Protein AF-A0A951GGN3-F1 (afdb_monomer_lite)

Radius of gyration: 15.55 Å; chains: 1; bounding box: 44×24×37 Å

Foldseek 3Di:
DKDKDADDDPPDDADPPAGPDIDIDPDPDDDDDDQFWQADPVRDHPPVPDPLVGVVSRVVVVQVSQVVVVHGPVPDRDDDDDDPDCVCVVVD

pLDDT: mean 95.03, std 3.88, range [75.5, 98.38]

Secondary structure (DSSP, 8-state):
--EEEEE--TTS---TTS-SEEEEES-S----PPPP--B-TTSSBSSTT-HHHHHHHHHHHHHHHHHHTT--GGG--------SSGGGGG--

Sequence (92 aa):
MAKIEQYAARGVWDPPTYSQAVKVTGAEAILCIAGQVAYGDNGSAAHVGDFKAQARATLQAVKAQVEAGGGTMANVVKVNTYLTDIRHRADY

Structure (mmCIF, N/CA/C/O backbone):
data_AF-A0A951GGN3-F1
#
_entry.id   AF-A0A951GGN3-F1
#
loop_
_atom_site.group_PDB
_atom_site.id
_atom_site.type_symbol
_atom_site.label_atom_id
_atom_site.label_alt_id
_atom_site.label_comp_id
_atom_site.label_asym_id
_atom_site.label_entity_id
_atom_site.label_seq_id
_atom_site.pdbx_PDB_ins_code
_atom_site.Cartn_x
_atom_site.Cartn_y
_atom_site.Cartn_z
_atom_site.occupancy
_atom_site.B_iso_or_equiv
_atom_site.auth_seq_id
_atom_site.auth_comp_id
_atom_site.auth_asym_id
_atom_site.auth_atom_id
_atom_site.pdbx_PDB_model_num
ATOM 1 N N . MET A 1 1 ? -7.375 0.958 21.388 1.00 75.50 1 MET A N 1
ATOM 2 C CA . MET A 1 1 ? -6.776 0.325 20.191 1.00 75.50 1 MET A CA 1
ATOM 3 C C . MET A 1 1 ? -7.794 0.353 19.072 1.00 75.50 1 MET A C 1
ATOM 5 O O . MET A 1 1 ? -8.950 0.022 19.323 1.00 75.50 1 MET A O 1
ATOM 9 N N . ALA A 1 2 ? -7.371 0.744 17.870 1.00 90.62 2 ALA A N 1
ATOM 10 C CA . ALA A 1 2 ? -8.238 0.730 16.700 1.00 90.62 2 ALA A CA 1
ATOM 11 C C . ALA A 1 2 ? -8.720 -0.696 16.397 1.00 90.62 2 ALA A C 1
ATOM 13 O O . ALA A 1 2 ? -7.949 -1.652 16.494 1.00 90.62 2 ALA A O 1
ATOM 14 N N . LYS A 1 3 ? -9.985 -0.835 16.008 1.00 95.19 3 LYS A N 1
ATOM 15 C CA . LYS A 1 3 ? -10.564 -2.082 15.514 1.00 95.19 3 LYS A CA 1
ATOM 16 C C . LYS A 1 3 ? -10.719 -1.982 14.002 1.00 95.19 3 LYS A C 1
ATOM 18 O O . LYS A 1 3 ? -11.334 -1.039 13.509 1.00 95.19 3 LYS A O 1
ATOM 23 N N . ILE A 1 4 ? -10.159 -2.953 13.287 1.00 95.94 4 ILE A N 1
ATOM 24 C CA . ILE A 1 4 ? -10.190 -3.039 11.825 1.00 95.94 4 ILE A CA 1
ATOM 25 C C . ILE A 1 4 ? -11.023 -4.266 11.457 1.00 95.94 4 ILE A C 1
ATOM 27 O O . ILE A 1 4 ? -10.668 -5.389 11.807 1.00 95.94 4 ILE A O 1
ATOM 31 N N . GLU A 1 5 ? -12.147 -4.053 10.781 1.00 96.25 5 GLU A N 1
ATOM 32 C CA . GLU A 1 5 ? -13.061 -5.111 10.342 1.00 96.25 5 GLU A CA 1
ATOM 33 C C . GLU A 1 5 ? -13.144 -5.113 8.816 1.00 96.25 5 GLU A C 1
ATOM 35 O O . GLU A 1 5 ? -13.611 -4.147 8.212 1.00 96.25 5 GLU A O 1
ATOM 40 N N . GLN A 1 6 ? -12.696 -6.202 8.197 1.00 95.19 6 GLN A N 1
ATOM 41 C CA . GLN A 1 6 ? -12.814 -6.422 6.758 1.00 95.19 6 GLN A CA 1
ATOM 42 C C . GLN A 1 6 ? -14.159 -7.079 6.447 1.00 95.19 6 GLN A C 1
ATOM 44 O O . GLN A 1 6 ? -14.608 -7.948 7.195 1.00 95.19 6 GLN A O 1
ATOM 49 N N . TYR A 1 7 ? -14.810 -6.667 5.363 1.00 95.88 7 TYR A N 1
ATOM 50 C CA . TYR A 1 7 ? -16.070 -7.265 4.933 1.00 95.88 7 TYR A CA 1
ATOM 51 C C . TYR A 1 7 ? -16.307 -7.077 3.431 1.00 95.88 7 TYR A C 1
ATOM 53 O O . TYR A 1 7 ? -15.780 -6.153 2.808 1.00 95.88 7 TYR A O 1
ATOM 61 N N . ALA A 1 8 ? -17.158 -7.933 2.872 1.00 97.31 8 ALA A N 1
ATOM 62 C CA . ALA A 1 8 ? -17.758 -7.774 1.555 1.00 97.31 8 ALA A CA 1
ATOM 63 C C . ALA A 1 8 ? -19.285 -7.726 1.703 1.00 97.31 8 ALA A C 1
ATOM 65 O O . ALA A 1 8 ? -19.870 -8.431 2.529 1.00 97.31 8 ALA A O 1
ATOM 66 N N . ALA A 1 9 ? -19.944 -6.861 0.933 1.00 97.00 9 ALA A N 1
ATOM 67 C CA . ALA A 1 9 ? -21.399 -6.764 0.960 1.00 97.00 9 ALA A CA 1
ATOM 68 C C . ALA A 1 9 ? -22.042 -8.022 0.354 1.00 97.00 9 ALA A C 1
ATOM 70 O O . ALA A 1 9 ? -21.511 -8.628 -0.579 1.00 97.00 9 ALA A O 1
ATOM 71 N N . ARG A 1 10 ? -23.229 -8.395 0.845 1.00 96.94 10 ARG A N 1
ATOM 72 C CA . ARG A 1 10 ? -23.997 -9.510 0.276 1.00 96.94 10 ARG A CA 1
ATOM 73 C C . ARG A 1 10 ? -24.245 -9.264 -1.217 1.00 96.94 10 ARG A C 1
ATOM 75 O O . ARG A 1 10 ? -24.785 -8.227 -1.585 1.00 96.94 10 ARG A O 1
ATOM 82 N N . GLY A 1 11 ? -23.892 -10.240 -2.053 1.00 96.31 11 GLY A N 1
ATOM 83 C CA . GLY A 1 11 ? -24.039 -10.155 -3.512 1.00 96.31 11 GLY A CA 1
ATOM 84 C C . GLY A 1 11 ? -22.837 -9.547 -4.244 1.00 96.31 11 GLY A C 1
ATOM 85 O O . GLY A 1 11 ? -22.858 -9.490 -5.469 1.00 96.31 11 GLY A O 1
ATOM 86 N N . VAL A 1 12 ? -21.785 -9.138 -3.529 1.00 96.88 12 VAL A N 1
ATOM 87 C CA . VAL A 1 12 ? -20.508 -8.709 -4.114 1.00 96.88 12 VAL A CA 1
ATOM 88 C C . VAL A 1 12 ? -19.502 -9.855 -4.010 1.00 96.88 12 VAL A C 1
ATOM 90 O O . VAL A 1 12 ? -19.413 -10.510 -2.974 1.00 96.88 12 VAL A O 1
ATOM 93 N N . TRP A 1 13 ? -18.750 -10.109 -5.085 1.00 96.25 13 TRP A N 1
ATOM 94 C CA . TRP A 1 13 ? -17.663 -11.093 -5.080 1.00 96.25 13 TRP A CA 1
ATOM 95 C C . TRP A 1 13 ? -16.581 -10.700 -4.069 1.00 96.25 13 TRP A C 1
ATOM 97 O O . TRP A 1 13 ? -16.107 -9.565 -4.109 1.00 96.25 13 TRP A O 1
ATOM 107 N N . ASP A 1 14 ? -16.168 -11.630 -3.209 1.00 95.81 14 ASP A N 1
ATOM 108 C CA . ASP A 1 14 ? -15.113 -11.414 -2.215 1.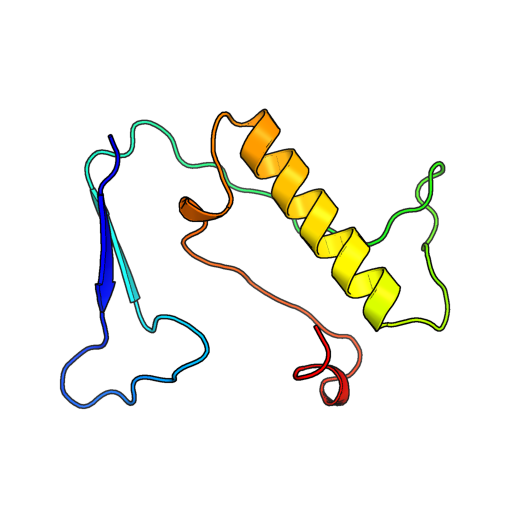00 95.81 14 ASP A CA 1
ATOM 109 C C . ASP A 1 14 ? -13.796 -12.062 -2.687 1.00 95.81 14 ASP A C 1
ATOM 111 O O . ASP A 1 14 ? -13.683 -13.291 -2.713 1.00 95.81 14 ASP A O 1
ATOM 115 N N . PRO A 1 15 ? -12.819 -11.273 -3.162 1.00 92.44 15 PRO A N 1
ATOM 116 C CA . PRO A 1 15 ? -11.587 -11.799 -3.722 1.00 92.44 15 PRO A CA 1
ATOM 117 C C . PRO A 1 15 ? -10.588 -12.185 -2.620 1.00 92.44 15 PRO A C 1
ATOM 119 O O . PRO A 1 15 ? -10.419 -11.455 -1.651 1.00 92.44 15 PRO A O 1
ATOM 122 N N . PRO A 1 16 ? -9.802 -13.260 -2.802 1.00 88.31 16 PRO A N 1
ATOM 123 C CA . PRO A 1 16 ? -8.877 -13.729 -1.767 1.00 88.31 16 PRO A CA 1
ATOM 124 C C . PRO A 1 16 ? -7.658 -12.815 -1.549 1.00 88.31 16 PRO A C 1
ATOM 126 O O . PRO A 1 16 ? -6.914 -13.006 -0.594 1.00 88.31 16 PRO A O 1
ATOM 129 N N . THR A 1 17 ? -7.406 -11.853 -2.444 1.00 86.75 17 THR A N 1
ATOM 130 C CA . THR A 1 17 ? -6.164 -11.060 -2.452 1.00 86.75 17 THR A CA 1
ATOM 131 C C . THR A 1 17 ? -6.305 -9.656 -1.862 1.00 86.75 17 THR A C 1
ATOM 133 O O . THR A 1 17 ? -5.298 -8.969 -1.726 1.00 86.75 17 THR A O 1
ATOM 136 N N . TYR A 1 18 ? -7.522 -9.179 -1.577 1.00 90.06 18 TYR A N 1
ATOM 137 C CA . TYR A 1 18 ? -7.762 -7.874 -0.946 1.00 90.06 18 TYR A CA 1
ATOM 138 C C . TYR A 1 18 ? -9.166 -7.808 -0.331 1.00 90.06 18 TYR A C 1
ATOM 140 O O . TYR A 1 18 ? -10.066 -8.510 -0.773 1.00 90.06 18 TYR A O 1
ATOM 148 N N . SER A 1 19 ? -9.378 -6.919 0.639 1.00 93.50 19 SER A N 1
ATOM 149 C CA . SER A 1 19 ? -10.703 -6.693 1.228 1.00 93.50 19 SER A CA 1
ATOM 150 C C . SER A 1 19 ? -11.534 -5.733 0.377 1.00 93.50 19 SER A C 1
ATOM 152 O O . SER A 1 19 ? -11.070 -4.635 0.060 1.00 93.50 19 SER A O 1
ATOM 154 N N . GLN A 1 20 ? -12.783 -6.092 0.070 1.00 95.06 20 GLN A N 1
ATOM 155 C CA . GLN A 1 20 ? -13.715 -5.192 -0.625 1.00 95.06 20 GLN A CA 1
ATOM 156 C C . GLN A 1 20 ? -13.967 -3.895 0.157 1.00 95.06 20 GLN A C 1
ATOM 158 O O . GLN A 1 20 ? -13.944 -2.803 -0.411 1.00 95.06 20 GLN A O 1
ATOM 163 N N . ALA A 1 21 ? -14.174 -4.010 1.470 1.00 95.94 21 ALA A N 1
ATOM 164 C CA . ALA A 1 21 ? -14.342 -2.882 2.369 1.00 95.94 21 ALA A CA 1
ATOM 165 C C . ALA A 1 21 ? -13.655 -3.133 3.716 1.00 95.94 21 ALA A C 1
ATOM 167 O O . ALA A 1 21 ? -13.498 -4.272 4.164 1.00 95.94 21 ALA A O 1
ATOM 168 N N . VAL A 1 22 ? -13.270 -2.039 4.375 1.00 96.88 22 VAL A N 1
ATOM 169 C CA . VAL A 1 22 ? -12.680 -2.048 5.715 1.00 96.88 22 VAL A CA 1
ATOM 170 C C . VAL A 1 22 ? -13.372 -0.990 6.565 1.00 96.88 22 VAL A C 1
ATOM 172 O O . VAL A 1 22 ? -13.443 0.176 6.181 1.00 96.88 22 VAL A O 1
ATOM 175 N N . LYS A 1 23 ? -13.891 -1.389 7.726 1.00 97.06 23 LYS A N 1
ATOM 176 C CA . LYS A 1 23 ? -14.426 -0.487 8.750 1.00 97.06 23 LYS A CA 1
ATOM 177 C C . LYS A 1 23 ? -13.381 -0.320 9.846 1.00 97.06 23 LYS A C 1
ATOM 179 O O . LYS A 1 23 ? -12.939 -1.308 10.429 1.00 97.06 23 LYS A O 1
ATOM 184 N N . VAL A 1 24 ? -13.026 0.928 10.139 1.00 96.69 24 VAL A N 1
ATOM 185 C CA . VAL A 1 24 ? -12.094 1.280 11.214 1.00 96.69 24 VAL A CA 1
ATOM 186 C C . VAL A 1 24 ? -12.852 2.032 12.300 1.00 96.69 24 VAL A C 1
ATOM 188 O O . VAL A 1 24 ? -13.517 3.024 12.012 1.00 96.69 24 VAL A O 1
ATOM 191 N N . THR A 1 25 ? -12.761 1.573 13.546 1.00 96.69 25 THR A N 1
ATOM 192 C CA . THR A 1 25 ? -13.332 2.264 14.713 1.00 96.69 25 THR A CA 1
ATOM 193 C C . THR A 1 25 ? -12.289 2.422 15.814 1.00 96.69 25 THR A C 1
ATOM 195 O O . THR A 1 25 ? -11.355 1.628 15.911 1.00 96.69 25 THR A O 1
ATOM 198 N N . GLY A 1 26 ? -12.416 3.467 16.638 1.00 94.25 26 GLY A N 1
ATOM 199 C CA . GLY A 1 26 ? -11.483 3.719 17.745 1.00 94.25 26 GLY A CA 1
ATOM 200 C C . GLY A 1 26 ? -10.044 4.020 17.306 1.00 94.25 26 GLY A C 1
ATOM 201 O O . GLY A 1 26 ? -9.114 3.764 18.068 1.00 94.25 26 GLY A O 1
ATOM 202 N N . ALA A 1 27 ? -9.852 4.498 16.071 1.00 92.12 27 ALA A N 1
ATOM 203 C CA . ALA A 1 27 ? -8.571 5.023 15.618 1.00 92.12 27 ALA A CA 1
ATOM 204 C C . ALA A 1 27 ? -8.377 6.445 16.151 1.00 92.12 27 ALA A C 1
ATOM 206 O O . ALA A 1 27 ? -9.240 7.301 15.974 1.00 92.12 27 ALA A O 1
ATOM 207 N N . GLU A 1 28 ? -7.237 6.677 16.790 1.00 92.19 28 GLU A N 1
ATOM 208 C CA . GLU A 1 28 ? -6.848 7.989 17.323 1.00 92.19 28 GLU A CA 1
ATOM 209 C C . GLU A 1 28 ? -6.126 8.839 16.268 1.00 92.19 28 GLU A C 1
ATOM 211 O O . GLU A 1 28 ? -6.129 10.064 16.346 1.00 92.19 28 GLU A O 1
ATOM 216 N N . ALA A 1 29 ? -5.548 8.192 15.252 1.00 93.00 29 ALA A N 1
ATOM 217 C CA . ALA A 1 29 ? -4.855 8.836 14.147 1.00 93.00 29 ALA A CA 1
ATOM 218 C C . ALA A 1 29 ? -5.125 8.112 12.821 1.00 93.00 29 ALA A C 1
ATOM 220 O O . ALA A 1 29 ? -5.356 6.900 12.785 1.00 93.00 29 ALA A O 1
ATOM 221 N N . ILE A 1 30 ? -5.053 8.871 11.725 1.00 95.62 30 ILE A N 1
ATOM 222 C CA . ILE A 1 30 ? -5.051 8.366 10.350 1.00 95.62 30 ILE A CA 1
ATOM 223 C C . ILE A 1 30 ? -3.768 8.863 9.690 1.00 95.62 30 ILE A C 1
ATOM 225 O O . ILE A 1 30 ? -3.540 10.069 9.611 1.00 95.62 30 ILE A O 1
ATOM 229 N N . LEU A 1 31 ? -2.941 7.936 9.207 1.00 96.56 31 LEU A N 1
ATOM 230 C CA . LEU A 1 31 ? -1.722 8.259 8.475 1.00 96.56 31 LEU A CA 1
ATOM 231 C C . LEU A 1 31 ? -1.983 8.166 6.967 1.00 96.56 31 LEU A C 1
ATOM 233 O O . LEU A 1 31 ? -2.222 7.085 6.431 1.00 96.56 31 LEU A O 1
ATOM 237 N N . CYS A 1 32 ? -1.914 9.303 6.280 1.00 97.31 32 CYS A N 1
ATOM 238 C CA . CYS A 1 32 ? -2.001 9.376 4.823 1.00 97.31 32 CYS A CA 1
ATOM 239 C C . CYS A 1 32 ? -0.587 9.376 4.232 1.00 97.31 32 CYS A C 1
ATOM 241 O O . CYS A 1 32 ? 0.094 10.399 4.248 1.00 97.31 32 CYS A O 1
ATOM 243 N N . ILE A 1 33 ? -0.138 8.230 3.721 1.00 97.88 33 ILE A N 1
ATOM 244 C CA . ILE A 1 33 ? 1.214 8.065 3.171 1.00 97.88 33 ILE A CA 1
ATOM 245 C C . ILE A 1 33 ? 1.189 8.369 1.669 1.00 97.88 33 ILE A C 1
ATOM 247 O O . ILE A 1 33 ? 0.378 7.809 0.931 1.00 97.88 33 ILE A O 1
ATOM 251 N N . ALA A 1 34 ? 2.082 9.250 1.210 1.00 98.19 34 ALA A N 1
ATOM 252 C CA . ALA A 1 34 ? 2.272 9.514 -0.216 1.00 98.19 34 ALA A CA 1
ATOM 253 C C . ALA A 1 34 ? 2.754 8.257 -0.963 1.00 98.19 34 ALA A C 1
ATOM 255 O O . ALA A 1 34 ? 3.336 7.350 -0.364 1.00 98.19 34 ALA A O 1
ATOM 256 N N . GLY A 1 35 ? 2.555 8.213 -2.283 1.00 97.56 35 GLY A N 1
ATOM 257 C CA . GLY A 1 35 ? 3.037 7.107 -3.113 1.00 97.56 35 GLY A CA 1
ATOM 258 C C . GLY A 1 35 ? 4.535 6.869 -2.909 1.00 97.56 35 GLY A C 1
ATOM 259 O O . GLY A 1 35 ? 5.334 7.787 -3.063 1.00 97.56 35 GLY A O 1
ATOM 260 N N . GLN A 1 36 ? 4.898 5.646 -2.531 1.00 98.12 36 GLN A N 1
ATOM 261 C CA . GLN A 1 36 ? 6.291 5.239 -2.378 1.00 98.12 36 GLN A CA 1
ATOM 262 C C . GLN A 1 36 ? 6.800 4.619 -3.681 1.00 98.12 36 GLN A C 1
ATOM 264 O O . GLN A 1 36 ? 6.024 4.031 -4.436 1.00 98.12 36 GLN A O 1
ATOM 269 N N . VAL A 1 37 ? 8.105 4.734 -3.923 1.00 97.38 37 VAL A N 1
ATOM 270 C CA . VAL A 1 37 ? 8.812 4.123 -5.057 1.00 97.38 37 VAL A CA 1
ATOM 271 C C . VAL A 1 37 ? 10.187 3.624 -4.609 1.00 97.38 37 VAL A C 1
ATOM 273 O O . VAL A 1 37 ? 10.664 3.970 -3.528 1.00 97.38 37 VAL A O 1
ATOM 276 N N . ALA A 1 38 ? 10.842 2.822 -5.446 1.00 97.75 38 ALA A N 1
ATOM 277 C CA . ALA A 1 38 ? 12.199 2.341 -5.208 1.00 97.75 38 ALA A CA 1
ATOM 278 C C . ALA A 1 38 ? 13.244 3.428 -5.515 1.00 97.75 38 ALA A C 1
ATOM 280 O O . ALA A 1 38 ? 13.813 3.462 -6.608 1.00 97.75 38 ALA A O 1
ATOM 281 N N . TYR A 1 39 ? 13.488 4.319 -4.555 1.00 97.25 39 TYR A N 1
ATOM 282 C CA . TYR A 1 39 ? 14.576 5.292 -4.643 1.00 97.25 39 TYR A CA 1
ATOM 283 C C . TYR A 1 39 ? 15.929 4.666 -4.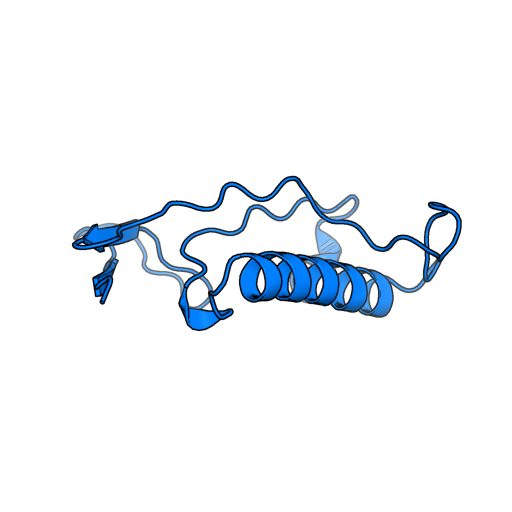286 1.00 97.25 39 TYR A C 1
ATOM 285 O O . TYR A 1 39 ? 16.029 3.879 -3.347 1.00 97.25 39 TYR A O 1
ATOM 293 N N . GLY A 1 40 ? 16.972 5.039 -5.028 1.00 94.69 40 GLY A N 1
ATOM 294 C CA . GLY A 1 40 ? 18.356 4.933 -4.573 1.00 94.69 40 GLY A CA 1
ATOM 295 C C . GLY A 1 40 ? 18.715 6.099 -3.649 1.00 94.69 40 GLY A C 1
ATOM 296 O O . GLY A 1 40 ? 17.967 7.072 -3.550 1.00 94.69 40 GLY A O 1
ATOM 297 N N . ASP A 1 41 ? 19.886 6.042 -3.017 1.00 92.12 41 ASP A N 1
ATOM 298 C CA . ASP A 1 41 ? 20.305 6.983 -1.959 1.00 92.12 41 ASP A CA 1
ATOM 299 C C . ASP A 1 41 ? 20.330 8.465 -2.380 1.00 92.12 41 ASP A C 1
ATOM 301 O O . ASP A 1 41 ? 20.288 9.364 -1.545 1.00 92.12 41 ASP A O 1
ATOM 305 N N . ASN A 1 42 ? 20.384 8.734 -3.683 1.00 93.56 42 ASN A N 1
ATOM 306 C CA . ASN A 1 42 ? 20.385 10.074 -4.269 1.00 93.56 42 ASN A CA 1
ATOM 307 C C . ASN A 1 42 ? 19.049 10.458 -4.936 1.00 93.56 42 ASN A C 1
ATOM 309 O O . ASN A 1 42 ? 19.007 11.409 -5.715 1.00 93.56 42 ASN A O 1
ATOM 313 N N . GLY A 1 43 ? 17.976 9.697 -4.701 1.00 93.69 43 GLY A N 1
ATOM 314 C CA . GLY A 1 43 ? 16.670 9.907 -5.333 1.00 93.69 43 GLY A CA 1
ATOM 315 C C . GLY A 1 43 ? 16.565 9.405 -6.779 1.00 93.69 43 GLY A C 1
ATOM 316 O O . GLY A 1 43 ? 15.541 9.622 -7.425 1.00 93.69 43 GLY A O 1
ATOM 317 N N . SER A 1 44 ? 17.588 8.723 -7.305 1.00 95.81 44 SER A N 1
ATOM 318 C CA . SER A 1 44 ? 17.494 8.021 -8.592 1.00 95.81 44 SER A CA 1
ATOM 319 C C . SER A 1 44 ? 16.616 6.767 -8.497 1.00 95.81 44 SER A C 1
ATOM 321 O O . SER A 1 44 ? 16.245 6.330 -7.409 1.00 95.81 44 SER A O 1
ATOM 323 N N . ALA A 1 45 ? 16.280 6.165 -9.640 1.00 95.62 45 ALA A N 1
ATOM 324 C CA . ALA A 1 45 ? 15.579 4.886 -9.663 1.00 95.62 45 ALA A CA 1
ATOM 325 C C . ALA A 1 45 ? 16.522 3.743 -9.250 1.00 95.62 45 ALA A C 1
ATOM 327 O O . ALA A 1 45 ? 17.528 3.488 -9.915 1.00 95.62 45 ALA A O 1
ATOM 328 N N . ALA A 1 46 ? 16.176 3.023 -8.184 1.00 97.06 46 ALA A N 1
ATOM 329 C CA . ALA A 1 46 ? 16.876 1.809 -7.788 1.00 97.06 46 ALA A CA 1
ATOM 330 C C . ALA A 1 46 ? 16.418 0.595 -8.616 1.00 97.06 46 ALA A C 1
ATOM 332 O O . ALA A 1 46 ? 15.320 0.567 -9.181 1.00 97.06 46 ALA A O 1
ATOM 333 N N . HIS A 1 47 ? 17.271 -0.435 -8.655 1.00 96.50 47 HIS A N 1
ATOM 334 C CA . HIS A 1 47 ? 16.971 -1.754 -9.232 1.00 96.50 47 HIS A CA 1
ATOM 335 C C . HIS A 1 47 ? 16.463 -1.717 -10.686 1.00 96.50 47 HIS A C 1
ATOM 337 O O . HIS A 1 47 ? 15.498 -2.393 -11.041 1.00 96.50 47 HIS A O 1
ATOM 343 N N . VAL A 1 48 ? 17.099 -0.908 -11.538 1.00 95.44 48 VAL A N 1
ATOM 344 C CA . VAL A 1 48 ? 16.720 -0.784 -12.954 1.00 95.44 48 VAL A CA 1
ATOM 345 C C . VAL A 1 48 ? 16.730 -2.159 -13.631 1.00 95.44 48 VAL A C 1
ATOM 347 O O . VAL A 1 48 ? 17.738 -2.859 -13.617 1.00 95.44 48 VAL A O 1
ATOM 350 N N . GLY A 1 49 ? 15.595 -2.532 -14.226 1.00 95.31 49 GLY A N 1
ATOM 351 C CA . GLY A 1 49 ? 15.412 -3.818 -14.904 1.00 95.31 49 GLY A CA 1
ATOM 352 C C . GLY A 1 49 ? 14.983 -4.980 -13.999 1.00 95.31 49 GLY A C 1
ATOM 353 O O . GLY A 1 49 ? 14.641 -6.036 -14.524 1.00 95.31 49 GLY A O 1
ATOM 354 N N . ASP A 1 50 ? 14.930 -4.800 -12.674 1.00 96.62 50 ASP A N 1
ATOM 355 C CA . ASP A 1 50 ? 14.440 -5.807 -11.723 1.00 96.62 50 ASP A CA 1
ATOM 356 C C . ASP A 1 50 ? 13.172 -5.315 -11.011 1.00 96.62 50 ASP A C 1
ATOM 358 O O . ASP A 1 50 ? 13.214 -4.712 -9.935 1.00 96.62 50 ASP A O 1
ATOM 362 N N . PHE A 1 51 ? 12.016 -5.625 -11.605 1.00 96.56 51 PHE A N 1
ATOM 363 C CA . PHE A 1 51 ? 10.711 -5.270 -11.046 1.00 96.56 51 PHE A CA 1
ATOM 364 C C . PHE A 1 51 ? 10.512 -5.803 -9.619 1.00 96.56 51 PHE A C 1
ATOM 366 O O . PHE A 1 51 ? 10.001 -5.091 -8.756 1.00 96.56 51 PHE A O 1
ATOM 373 N N . LYS A 1 52 ? 10.921 -7.046 -9.336 1.00 96.56 52 LYS A N 1
ATOM 374 C CA . LYS A 1 52 ? 10.671 -7.661 -8.025 1.00 96.56 52 LYS A CA 1
ATOM 375 C C . LYS A 1 52 ? 11.478 -6.967 -6.934 1.00 96.56 52 LYS A C 1
ATOM 377 O O . LYS A 1 52 ? 10.985 -6.796 -5.819 1.00 96.56 52 LYS A O 1
ATOM 382 N N . ALA A 1 53 ? 12.708 -6.555 -7.236 1.00 97.31 53 ALA A N 1
ATOM 383 C CA . ALA A 1 53 ? 13.497 -5.748 -6.315 1.00 97.31 53 ALA A CA 1
ATOM 384 C C . ALA A 1 53 ? 12.908 -4.340 -6.140 1.00 97.31 53 ALA A C 1
ATOM 386 O O . ALA A 1 53 ? 12.813 -3.877 -5.003 1.00 97.31 53 ALA A O 1
ATOM 387 N N . GLN A 1 54 ? 12.417 -3.705 -7.210 1.00 98.00 54 GLN A N 1
ATOM 388 C CA . GLN A 1 54 ? 11.708 -2.422 -7.110 1.00 98.00 54 GLN A CA 1
ATOM 389 C C . GLN A 1 54 ? 10.450 -2.516 -6.237 1.00 98.00 54 GLN A C 1
ATOM 391 O O . GLN A 1 54 ? 10.223 -1.667 -5.371 1.00 98.00 54 GLN A O 1
ATOM 396 N N . ALA A 1 55 ? 9.648 -3.563 -6.414 1.00 97.19 55 ALA A N 1
ATOM 397 C CA . ALA A 1 55 ? 8.434 -3.770 -5.641 1.00 97.19 55 ALA A CA 1
ATOM 398 C C . ALA A 1 55 ? 8.738 -4.009 -4.155 1.00 97.19 55 ALA A C 1
ATOM 400 O O . ALA A 1 55 ? 8.141 -3.362 -3.292 1.00 97.19 55 ALA A O 1
ATOM 401 N N . ARG A 1 56 ? 9.735 -4.854 -3.845 1.00 97.25 56 ARG A N 1
ATOM 402 C CA . ARG A 1 56 ? 10.210 -5.053 -2.467 1.00 97.25 56 ARG A CA 1
ATOM 403 C C . ARG A 1 56 ? 10.670 -3.744 -1.836 1.00 97.25 56 ARG A C 1
ATOM 405 O O . ARG A 1 56 ? 10.209 -3.426 -0.746 1.00 97.25 56 ARG A O 1
ATOM 412 N N . ALA A 1 57 ? 11.531 -2.978 -2.506 1.00 97.81 57 ALA A N 1
ATOM 413 C CA . ALA A 1 57 ? 12.018 -1.699 -1.989 1.00 97.81 57 ALA A CA 1
ATOM 414 C C . ALA A 1 57 ? 10.866 -0.711 -1.731 1.00 97.81 57 ALA A C 1
ATOM 416 O O . ALA A 1 57 ? 10.804 -0.088 -0.674 1.00 97.81 57 ALA A O 1
ATOM 417 N N . THR A 1 58 ? 9.898 -0.646 -2.648 1.00 97.94 58 THR A N 1
ATOM 418 C CA . THR A 1 58 ? 8.701 0.197 -2.511 1.00 97.94 58 THR A CA 1
ATOM 419 C C . THR A 1 58 ? 7.861 -0.192 -1.289 1.00 97.94 58 THR A C 1
ATOM 421 O O . THR A 1 58 ? 7.482 0.670 -0.498 1.00 97.94 58 THR A O 1
ATOM 424 N N . LEU A 1 59 ? 7.594 -1.487 -1.086 1.00 96.94 59 LEU A N 1
ATOM 425 C CA . LEU A 1 59 ? 6.837 -1.973 0.074 1.00 96.94 59 LEU A CA 1
ATOM 426 C C . LEU A 1 59 ? 7.605 -1.795 1.392 1.00 96.94 59 LEU A C 1
ATOM 428 O O . LEU A 1 59 ? 6.985 -1.515 2.418 1.00 96.94 59 LEU A O 1
ATOM 432 N N . GLN A 1 60 ? 8.938 -1.897 1.378 1.00 97.75 60 GLN A N 1
ATOM 433 C CA . GLN A 1 60 ? 9.761 -1.579 2.550 1.00 97.75 60 GLN A CA 1
ATOM 434 C C . GLN A 1 60 ? 9.700 -0.091 2.902 1.00 97.75 60 GLN A C 1
ATOM 436 O O . GLN A 1 60 ? 9.605 0.245 4.080 1.00 97.75 60 GLN A O 1
ATOM 441 N N . ALA A 1 61 ? 9.673 0.800 1.910 1.00 97.81 61 ALA A N 1
ATOM 442 C CA . ALA A 1 61 ? 9.472 2.224 2.155 1.00 97.81 61 ALA A CA 1
ATOM 443 C C . ALA A 1 61 ? 8.091 2.498 2.777 1.00 97.81 61 ALA A C 1
ATOM 445 O O . ALA A 1 61 ? 8.006 3.219 3.768 1.00 97.81 61 ALA A O 1
ATOM 446 N N . VAL A 1 62 ? 7.019 1.859 2.282 1.00 98.12 62 VAL A N 1
ATOM 447 C CA . VAL A 1 62 ? 5.683 1.943 2.911 1.00 98.12 62 VAL A CA 1
ATOM 448 C C . VAL A 1 62 ? 5.741 1.485 4.367 1.00 98.12 62 VAL A C 1
ATOM 450 O O . VAL A 1 62 ? 5.266 2.200 5.248 1.00 98.12 62 VAL A O 1
ATOM 453 N N . LYS A 1 63 ? 6.356 0.327 4.629 1.00 98.25 63 LYS A N 1
ATOM 454 C CA . LYS A 1 63 ? 6.531 -0.198 5.985 1.00 98.25 63 LYS A CA 1
ATOM 455 C C . LYS A 1 63 ? 7.255 0.797 6.891 1.00 98.25 63 LYS A C 1
ATOM 457 O O . LYS A 1 63 ? 6.762 1.073 7.980 1.00 98.25 63 LYS A O 1
ATOM 462 N N . ALA A 1 64 ? 8.359 1.377 6.427 1.00 98.31 64 ALA A N 1
ATOM 463 C CA . ALA A 1 64 ? 9.125 2.353 7.194 1.00 98.31 64 ALA A CA 1
ATOM 464 C C . ALA A 1 64 ? 8.289 3.591 7.564 1.00 98.31 64 ALA A C 1
ATOM 466 O O . ALA A 1 64 ? 8.358 4.053 8.699 1.00 98.31 64 ALA A O 1
ATOM 467 N N . GLN A 1 65 ? 7.455 4.098 6.647 1.00 98.38 65 GLN A N 1
ATOM 468 C CA . GLN A 1 65 ? 6.556 5.225 6.935 1.00 98.38 65 GLN A CA 1
ATOM 469 C C . GLN A 1 65 ? 5.483 4.861 7.973 1.00 98.38 65 GLN A C 1
ATOM 471 O O . GLN A 1 65 ? 5.199 5.648 8.874 1.00 98.38 65 GLN A O 1
ATOM 476 N N . VAL A 1 66 ? 4.903 3.659 7.872 1.00 97.88 66 VAL A N 1
ATOM 477 C CA . VAL A 1 66 ? 3.918 3.159 8.845 1.00 97.88 66 VAL A CA 1
ATOM 478 C C . VAL A 1 66 ? 4.539 3.026 10.238 1.00 97.88 66 VAL A C 1
ATOM 480 O O . VAL A 1 66 ? 3.946 3.479 11.216 1.00 97.88 66 VAL A O 1
ATOM 483 N N . GLU A 1 67 ? 5.733 2.438 10.328 1.00 98.12 67 GLU A N 1
ATOM 484 C CA . GLU A 1 67 ? 6.456 2.253 11.591 1.00 98.12 67 GLU A CA 1
ATOM 485 C C . GLU A 1 67 ? 6.892 3.594 12.197 1.00 98.12 67 GLU A C 1
ATOM 487 O O . GLU A 1 67 ? 6.711 3.810 13.395 1.00 98.12 67 GLU A O 1
ATOM 492 N N . ALA A 1 68 ? 7.369 4.539 11.380 1.00 98.06 68 ALA A N 1
ATOM 493 C CA . ALA A 1 68 ? 7.698 5.894 11.828 1.00 98.06 68 ALA A CA 1
ATOM 494 C C . ALA A 1 68 ? 6.472 6.655 12.367 1.00 98.06 68 ALA A C 1
ATOM 496 O O . ALA A 1 68 ? 6.601 7.464 13.284 1.00 98.06 68 ALA A O 1
ATOM 497 N N . GLY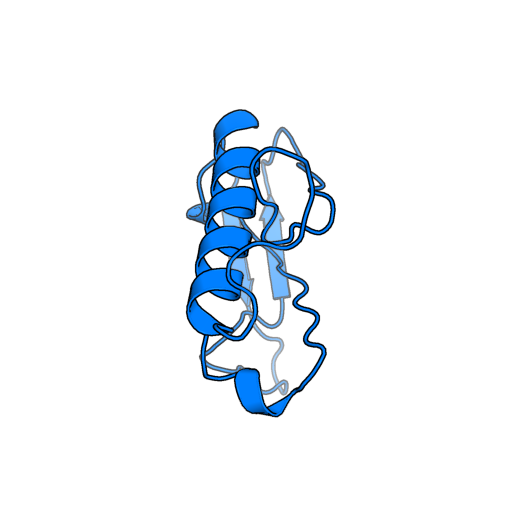 A 1 69 ? 5.278 6.370 11.839 1.00 96.06 69 GLY A N 1
ATOM 498 C CA . GLY A 1 69 ? 4.004 6.880 12.352 1.00 96.06 69 GLY A CA 1
ATOM 499 C C . GLY A 1 69 ? 3.483 6.169 13.609 1.00 96.06 69 GLY A C 1
ATOM 500 O O . GLY A 1 69 ? 2.373 6.466 14.045 1.00 96.06 69 GLY A O 1
ATOM 501 N N . GLY A 1 70 ? 4.241 5.224 14.178 1.00 95.31 70 GLY A N 1
ATOM 502 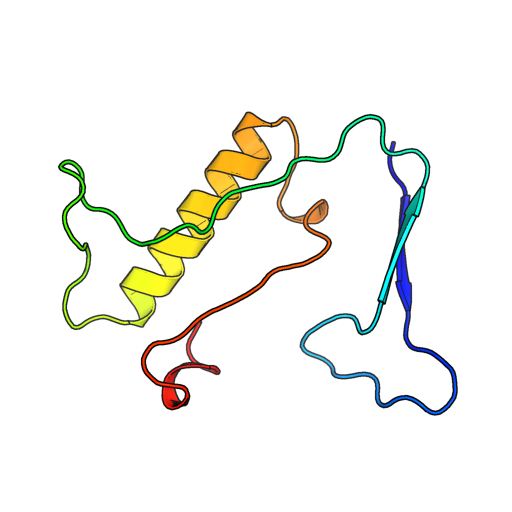C CA . GLY A 1 70 ? 3.869 4.467 15.378 1.00 95.31 70 GLY A CA 1
ATOM 503 C C . GLY A 1 70 ? 2.947 3.268 15.124 1.00 95.31 70 GLY A C 1
ATOM 504 O O . GLY A 1 70 ? 2.377 2.726 16.071 1.00 95.31 70 GLY A O 1
ATOM 505 N N . GLY A 1 71 ? 2.771 2.860 13.864 1.00 95.00 71 GLY A N 1
ATOM 506 C CA . GLY A 1 71 ? 1.956 1.711 13.471 1.00 95.00 71 GLY A CA 1
ATOM 507 C C . GLY A 1 71 ? 2.775 0.476 13.089 1.00 95.00 71 GLY A C 1
ATOM 508 O O . GLY A 1 71 ? 3.990 0.407 13.235 1.00 95.00 71 GLY A O 1
ATOM 509 N N . THR A 1 72 ? 2.080 -0.515 12.544 1.00 96.12 72 THR A N 1
ATOM 5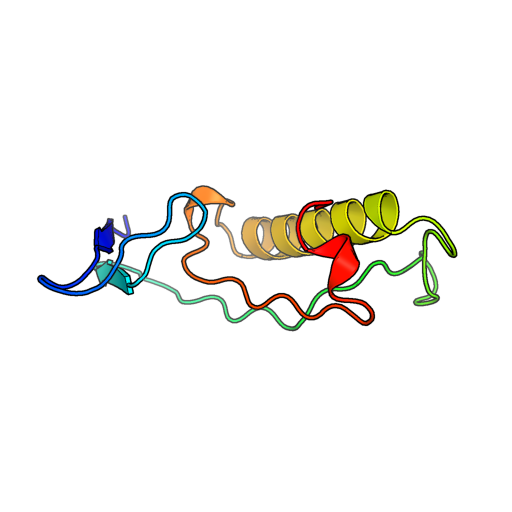10 C CA . THR A 1 72 ? 2.638 -1.727 11.935 1.00 96.12 72 THR A CA 1
ATOM 511 C C . THR A 1 72 ? 1.914 -2.011 10.621 1.00 96.12 72 THR A C 1
ATOM 513 O O . THR A 1 72 ? 0.824 -1.488 10.380 1.00 96.12 72 THR A O 1
ATOM 516 N N . MET A 1 73 ? 2.447 -2.901 9.781 1.00 95.75 73 MET A N 1
ATOM 517 C CA . MET A 1 73 ? 1.772 -3.283 8.528 1.00 95.75 73 MET A CA 1
ATOM 518 C C . MET A 1 73 ? 0.365 -3.869 8.735 1.00 95.75 73 MET A C 1
ATOM 520 O O . MET A 1 73 ? -0.464 -3.776 7.834 1.00 95.75 73 MET A O 1
ATOM 524 N N . ALA A 1 74 ? 0.050 -4.393 9.926 1.00 94.69 74 ALA A N 1
ATOM 525 C CA . ALA A 1 74 ? -1.300 -4.839 10.276 1.00 94.69 74 ALA A CA 1
ATOM 526 C C . ALA A 1 74 ? -2.319 -3.684 10.385 1.00 94.69 74 ALA A C 1
ATOM 528 O O . ALA A 1 74 ? -3.524 -3.924 10.395 1.00 94.69 74 ALA A O 1
ATOM 529 N N . ASN A 1 75 ? -1.856 -2.431 10.465 1.00 95.06 75 ASN A N 1
ATOM 530 C CA . ASN A 1 75 ? -2.703 -1.240 10.494 1.00 95.06 75 ASN A CA 1
ATOM 531 C C . ASN A 1 75 ? -3.039 -0.696 9.094 1.00 95.06 75 ASN A C 1
ATOM 533 O O . ASN A 1 75 ? -3.848 0.224 8.986 1.00 95.06 75 ASN A O 1
ATOM 537 N N . VAL A 1 76 ? -2.445 -1.235 8.021 1.00 95.38 76 VAL A N 1
ATOM 538 C CA . VAL A 1 76 ? -2.714 -0.784 6.648 1.00 95.38 76 VAL A CA 1
ATOM 539 C C . VAL A 1 76 ? -4.081 -1.291 6.194 1.00 95.38 76 VAL A C 1
ATOM 541 O O . VAL A 1 76 ? -4.309 -2.491 6.077 1.00 95.38 76 VAL A O 1
ATOM 544 N N . VAL A 1 77 ? -4.992 -0.361 5.904 1.00 95.69 77 VAL A N 1
ATOM 545 C CA . VAL A 1 77 ? -6.382 -0.677 5.519 1.00 95.69 77 VAL A CA 1
ATOM 546 C C . VAL A 1 77 ? -6.646 -0.579 4.019 1.00 95.69 77 VAL A C 1
ATOM 548 O O . VAL A 1 77 ? -7.635 -1.115 3.525 1.00 95.69 77 VAL A O 1
ATOM 551 N N . LYS A 1 78 ? -5.776 0.113 3.277 1.00 94.81 78 LYS A N 1
ATOM 552 C CA . LYS A 1 78 ? -5.873 0.275 1.826 1.00 94.81 78 LYS A CA 1
ATOM 553 C C . LYS A 1 78 ? -4.489 0.510 1.236 1.00 94.81 78 LYS A C 1
ATOM 555 O O . LYS A 1 78 ? -3.711 1.290 1.774 1.00 94.81 78 LYS A O 1
ATOM 560 N N . VAL A 1 79 ? -4.228 -0.124 0.097 1.00 94.81 79 VAL A N 1
ATOM 561 C CA . VAL A 1 79 ? -3.059 0.133 -0.747 1.00 94.81 79 VAL A CA 1
ATOM 562 C C . VAL A 1 79 ? -3.553 0.421 -2.158 1.00 94.81 79 VAL A C 1
ATOM 564 O O . VAL A 1 79 ? -4.421 -0.290 -2.671 1.00 94.81 79 VAL A O 1
ATOM 567 N N . ASN A 1 80 ? -2.999 1.461 -2.777 1.00 95.06 80 ASN A N 1
ATOM 568 C CA . ASN A 1 80 ? -3.180 1.744 -4.194 1.00 95.06 80 ASN A CA 1
ATOM 569 C C . ASN A 1 80 ? -1.857 1.445 -4.897 1.00 95.06 80 ASN A C 1
ATOM 571 O O . ASN A 1 80 ? -0.861 2.120 -4.643 1.00 95.06 80 ASN A O 1
ATOM 575 N N . THR A 1 81 ? -1.851 0.434 -5.763 1.00 94.44 81 THR A N 1
ATOM 576 C CA . THR A 1 81 ? -0.662 0.044 -6.525 1.00 94.44 81 THR A CA 1
ATOM 577 C C . THR A 1 81 ? -0.800 0.507 -7.966 1.00 94.44 81 THR A C 1
ATOM 579 O O . THR A 1 81 ? -1.801 0.218 -8.620 1.00 94.44 81 THR A O 1
ATOM 582 N N . TYR A 1 82 ? 0.227 1.191 -8.464 1.00 96.56 82 TYR A N 1
ATOM 583 C CA . TYR A 1 82 ? 0.339 1.604 -9.857 1.00 96.56 82 TYR A CA 1
ATOM 584 C C . TYR A 1 82 ? 1.531 0.890 -10.478 1.00 96.56 82 TYR A C 1
ATOM 586 O O . TYR A 1 82 ? 2.632 0.921 -9.931 1.00 96.56 82 TYR A O 1
ATOM 594 N N . LEU A 1 83 ? 1.297 0.235 -11.608 1.00 96.12 83 LEU A N 1
ATOM 595 C CA . LEU A 1 83 ? 2.314 -0.480 -12.365 1.00 96.12 83 LEU A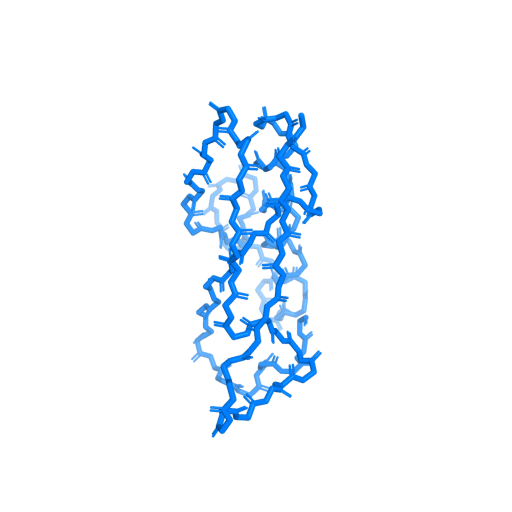 CA 1
ATOM 596 C C . LEU A 1 83 ? 2.411 0.155 -13.746 1.00 96.12 83 LEU A C 1
ATOM 598 O O . LEU A 1 83 ? 1.389 0.477 -14.350 1.00 96.12 83 LEU A O 1
ATOM 602 N N . THR A 1 84 ? 3.629 0.305 -14.254 1.00 95.62 84 THR A N 1
ATOM 603 C CA . THR A 1 84 ? 3.858 0.703 -15.651 1.00 95.62 84 THR A CA 1
ATOM 604 C C . THR A 1 84 ? 3.490 -0.418 -16.622 1.00 95.62 84 THR A C 1
ATOM 606 O O . THR A 1 84 ? 3.129 -0.146 -17.763 1.00 95.62 84 THR A O 1
ATOM 609 N N . ASP A 1 85 ? 3.532 -1.669 -16.157 1.00 95.31 85 ASP A N 1
ATOM 610 C CA . ASP A 1 85 ? 3.133 -2.856 -16.902 1.00 95.31 85 ASP A CA 1
ATOM 611 C C . ASP A 1 85 ? 2.302 -3.797 -16.019 1.00 95.31 85 ASP A C 1
ATOM 613 O O . ASP A 1 85 ? 2.766 -4.309 -14.998 1.00 95.31 85 ASP A O 1
ATOM 617 N N . ILE A 1 86 ? 1.055 -4.046 -16.425 1.00 94.50 86 ILE A N 1
ATOM 618 C CA . ILE A 1 86 ? 0.095 -4.853 -15.665 1.00 94.50 86 ILE A CA 1
ATOM 619 C C . ILE A 1 86 ? 0.490 -6.331 -15.560 1.00 94.50 86 ILE A C 1
ATOM 621 O O . ILE A 1 86 ? 0.019 -7.023 -14.656 1.00 94.50 86 ILE A O 1
ATOM 625 N N . ARG A 1 87 ? 1.371 -6.824 -16.442 1.00 94.81 87 ARG A N 1
ATOM 626 C CA . ARG A 1 87 ? 1.855 -8.215 -16.407 1.00 94.81 87 ARG A CA 1
ATOM 627 C C . ARG A 1 87 ? 2.533 -8.553 -15.079 1.00 94.81 87 ARG A C 1
ATOM 629 O O . ARG A 1 87 ? 2.460 -9.692 -14.639 1.00 94.81 87 ARG A O 1
ATOM 636 N N . HIS A 1 88 ? 3.084 -7.549 -14.403 1.00 93.94 88 HIS A N 1
ATOM 637 C CA . HIS A 1 88 ? 3.734 -7.688 -13.105 1.00 93.94 88 HIS A CA 1
ATOM 638 C C . HIS A 1 88 ? 2.787 -7.723 -11.900 1.00 93.94 88 HIS A C 1
ATOM 640 O O . HIS A 1 88 ? 3.236 -7.841 -10.762 1.00 93.94 88 HIS A O 1
ATOM 646 N N . ARG A 1 89 ? 1.466 -7.640 -12.100 1.00 88.69 89 ARG A N 1
ATOM 647 C CA . ARG A 1 89 ? 0.496 -7.600 -10.993 1.00 88.69 89 ARG A CA 1
ATOM 648 C C . ARG A 1 89 ? 0.598 -8.788 -10.033 1.00 88.69 89 ARG A C 1
ATOM 650 O O . ARG A 1 89 ? 0.283 -8.633 -8.861 1.00 88.69 89 ARG A O 1
ATOM 657 N N . ALA A 1 90 ? 0.983 -9.959 -10.528 1.00 87.19 90 ALA A N 1
ATOM 658 C CA . ALA A 1 90 ? 1.113 -11.169 -9.717 1.00 87.19 90 ALA A CA 1
ATOM 659 C C . ALA A 1 90 ? 2.530 -11.377 -9.145 1.00 87.19 90 ALA A C 1
ATOM 661 O O . ALA A 1 90 ? 2.764 -12.372 -8.466 1.00 87.19 90 ALA A O 1
ATOM 662 N N . ASP A 1 91 ? 3.474 -10.478 -9.443 1.00 85.69 91 ASP A N 1
ATOM 663 C CA . ASP A 1 91 ? 4.901 -10.664 -9.157 1.00 85.69 91 ASP A CA 1
ATOM 664 C C . ASP A 1 91 ? 5.386 -9.995 -7.860 1.00 85.69 91 ASP A C 1
ATOM 666 O O . ASP A 1 91 ? 6.554 -10.196 -7.503 1.00 85.69 91 ASP A O 1
ATOM 670 N N . TYR A 1 92 ? 4.543 -9.196 -7.190 1.00 75.94 92 TYR A N 1
ATOM 671 C CA . TYR A 1 92 ? 4.905 -8.418 -5.998 1.00 75.94 92 TYR A CA 1
ATOM 672 C C . TYR A 1 92 ? 4.197 -8.856 -4.717 1.00 75.94 92 TYR A C 1
ATOM 674 O O . TYR A 1 92 ? 3.041 -9.326 -4.795 1.00 75.94 92 TYR A O 1
#